Protein AF-A0A974UEF6-F1 (afdb_monomer_lite)

Secondary structure (DSSP, 8-state):
-HHHHHHHHHHHHHHHHHHHHHHHHHHHHTTPPPSTT--HHHHHHHHHHHHHHHHHHHHHH-HHHHHHHHHHHHHHHHHHHHHT-TTTHHHHHHHHHHHHHHHHHHHHHHHHHHHHHTT-

Foldseek 3Di:
DVPVLVVVLVVLLVVLVVVLVVLVVVCVVVVQDDDPPGDPLSVVSVVLNVLSVVLSVCSNPQLQVSLVSLLVSLVVLVVCCVPPNVPSPVVSVVSVVSNVSSPVSNVSNVVVVVVVVVVD

Sequence (120 aa):
MKKSTKVFRTTLRVLSIVALVLYILFLFGERVPLGLKATFAETTVYLLFLVFVLGFIALWKYELIAGIILIVWYGIQWCLVLWVWVDGGMTVILGFPIAILGVIALIFGLRNRRSSISTE

Radius of gyration: 16.24 Å; chains: 1; bounding box: 38×24×52 Å

Structure (mmCIF, N/CA/C/O backbone):
data_AF-A0A974UEF6-F1
#
_entry.id   AF-A0A974UEF6-F1
#
loop_
_atom_site.group_PDB
_atom_site.id
_atom_site.type_symbol
_atom_site.label_atom_id
_atom_site.label_alt_id
_atom_site.label_comp_id
_atom_site.label_asym_id
_atom_site.label_entity_id
_atom_site.label_seq_id
_atom_site.pdbx_PDB_ins_code
_atom_site.Cartn_x
_atom_site.Cartn_y
_atom_site.Cartn_z
_atom_site.occupancy
_atom_site.B_iso_or_equiv
_atom_site.auth_seq_id
_atom_site.auth_comp_id
_atom_site.auth_asym_id
_atom_site.auth_atom_id
_atom_site.pdbx_PDB_model_num
ATOM 1 N N . MET A 1 1 ? -20.482 1.790 23.105 1.00 53.47 1 MET A N 1
ATOM 2 C CA . MET A 1 1 ? -19.778 2.056 21.820 1.00 53.47 1 MET A CA 1
ATOM 3 C C . MET A 1 1 ? -18.867 0.925 21.283 1.00 53.47 1 MET A C 1
ATOM 5 O O . MET A 1 1 ? -18.412 1.054 20.155 1.00 53.47 1 MET A O 1
ATOM 9 N N . LYS A 1 2 ? -18.631 -0.209 21.978 1.00 57.31 2 LYS A N 1
ATOM 10 C CA . LYS A 1 2 ? -17.668 -1.266 21.552 1.00 57.31 2 LYS A CA 1
ATOM 11 C C . LYS A 1 2 ? -18.030 -2.082 20.287 1.00 57.31 2 LYS A C 1
ATOM 13 O O . LYS A 1 2 ? -17.146 -2.664 19.666 1.00 57.31 2 LYS A O 1
ATOM 18 N N . LYS A 1 3 ? -19.309 -2.157 19.895 1.00 61.16 3 LYS A N 1
ATOM 19 C CA . LYS A 1 3 ? -19.758 -2.992 18.757 1.00 61.16 3 LYS A CA 1
ATOM 20 C C . LYS A 1 3 ? -19.337 -2.409 17.397 1.00 61.16 3 LYS A C 1
ATOM 22 O O . LYS A 1 3 ? -18.907 -3.152 16.522 1.00 61.16 3 LYS A O 1
ATOM 27 N N . SER A 1 4 ? -19.385 -1.081 17.255 1.00 69.62 4 SER A N 1
ATOM 28 C CA . SER A 1 4 ? -19.050 -0.367 16.011 1.00 69.62 4 SER A CA 1
ATOM 29 C C . SER A 1 4 ? -17.562 -0.485 15.642 1.00 69.62 4 SER A C 1
ATOM 31 O O . SER A 1 4 ? -17.229 -0.763 14.494 1.00 69.62 4 SER A O 1
ATOM 33 N N . THR A 1 5 ? -16.664 -0.398 16.627 1.00 79.31 5 THR A N 1
ATOM 34 C CA . THR A 1 5 ? -15.208 -0.540 16.442 1.00 79.31 5 THR A CA 1
ATOM 35 C C . THR A 1 5 ? -14.804 -1.931 15.951 1.00 79.31 5 THR A C 1
ATOM 37 O O . THR A 1 5 ? -13.877 -2.054 15.151 1.00 79.31 5 THR A O 1
ATOM 40 N N . LYS A 1 6 ? -15.506 -2.987 16.389 1.00 83.19 6 LYS A N 1
ATOM 41 C CA . LYS A 1 6 ? -15.244 -4.365 15.940 1.00 83.19 6 LYS A CA 1
ATOM 42 C C . LYS A 1 6 ? -15.677 -4.584 14.490 1.00 83.19 6 LYS A C 1
ATOM 44 O O . LYS A 1 6 ? -14.922 -5.177 13.721 1.00 83.19 6 LYS A O 1
ATOM 49 N N . VAL A 1 7 ? -16.860 -4.087 14.117 1.00 87.38 7 VAL A N 1
ATOM 50 C CA . VAL A 1 7 ? -17.362 -4.162 12.735 1.00 87.38 7 VAL A CA 1
ATOM 51 C C . VAL A 1 7 ? -16.411 -3.425 11.800 1.00 87.38 7 VAL A C 1
ATOM 53 O O . VAL A 1 7 ? -15.919 -4.023 10.855 1.00 87.38 7 VAL A O 1
ATOM 56 N N . PHE A 1 8 ? -16.043 -2.189 12.135 1.00 87.50 8 PHE A N 1
ATOM 57 C CA . PHE A 1 8 ? -15.139 -1.380 11.320 1.00 87.50 8 PHE A CA 1
ATOM 58 C C . PHE A 1 8 ? -13.765 -2.033 11.103 1.00 87.50 8 PHE A C 1
ATOM 60 O O . PHE A 1 8 ? -13.284 -2.121 9.975 1.00 87.50 8 PHE A O 1
ATOM 67 N N . ARG A 1 9 ? -13.149 -2.564 12.169 1.00 88.44 9 ARG A N 1
ATOM 68 C CA . ARG A 1 9 ? -11.881 -3.305 12.066 1.00 88.44 9 ARG A CA 1
ATOM 69 C C . ARG A 1 9 ? -12.017 -4.535 11.163 1.00 88.44 9 ARG A C 1
ATOM 71 O O . ARG A 1 9 ? -11.095 -4.860 10.422 1.00 88.44 9 ARG A O 1
ATOM 78 N N . THR A 1 10 ? -13.158 -5.217 11.228 1.00 91.69 10 THR A N 1
ATOM 79 C CA . THR A 1 10 ? -13.446 -6.369 10.364 1.00 91.69 10 THR A CA 1
ATOM 80 C C . THR A 1 10 ? -13.575 -5.929 8.909 1.00 91.69 10 THR A C 1
ATOM 82 O O . THR A 1 10 ? -12.942 -6.529 8.050 1.00 91.69 10 THR A O 1
ATOM 85 N N . THR A 1 11 ? -14.299 -4.840 8.637 1.00 92.88 11 THR A N 1
ATOM 86 C CA . THR A 1 11 ? -14.424 -4.258 7.295 1.00 92.88 11 THR A CA 1
ATOM 87 C C . THR A 1 11 ? -13.059 -3.911 6.701 1.00 92.88 11 THR A C 1
ATOM 89 O O . THR A 1 11 ? -12.771 -4.332 5.587 1.00 92.88 11 THR A O 1
ATOM 92 N N . LEU A 1 12 ? -12.187 -3.224 7.450 1.00 93.19 12 LEU A N 1
ATOM 93 C CA . LEU A 1 12 ? -10.835 -2.890 6.981 1.00 93.19 12 LEU A CA 1
ATOM 94 C C . LEU A 1 12 ? -10.013 -4.129 6.615 1.00 93.19 12 LEU A C 1
ATOM 96 O O . LEU A 1 12 ? -9.348 -4.134 5.585 1.00 93.19 12 LEU A O 1
ATOM 100 N N . ARG A 1 13 ? -10.087 -5.187 7.429 1.00 94.00 13 ARG A N 1
ATOM 101 C CA . ARG A 1 13 ? -9.377 -6.448 7.166 1.00 94.00 13 ARG A CA 1
ATOM 102 C C . ARG A 1 13 ? -9.923 -7.179 5.944 1.00 94.00 13 ARG A C 1
ATOM 104 O O . ARG A 1 13 ? -9.150 -7.707 5.158 1.00 94.00 13 ARG A O 1
ATOM 111 N N . VAL A 1 14 ? -11.243 -7.211 5.765 1.00 95.75 14 VAL A N 1
ATOM 112 C CA . VAL A 1 14 ? -11.855 -7.823 4.575 1.00 95.75 14 VAL A CA 1
ATOM 113 C C . VAL A 1 14 ? -11.425 -7.066 3.320 1.00 95.75 14 VAL A C 1
ATOM 115 O O . VAL A 1 14 ? -10.954 -7.685 2.371 1.00 95.75 14 VAL A O 1
ATOM 118 N N . LEU A 1 15 ? -11.503 -5.732 3.336 1.00 95.25 15 LEU A N 1
ATOM 119 C CA . LEU A 1 15 ? -11.057 -4.905 2.215 1.00 95.25 15 LEU A CA 1
ATOM 120 C C . LEU A 1 15 ? -9.562 -5.086 1.923 1.00 95.25 15 LEU A C 1
ATOM 122 O O . LEU A 1 15 ? -9.179 -5.168 0.760 1.00 95.25 15 LEU A O 1
ATOM 126 N N . SER A 1 16 ? -8.717 -5.206 2.951 1.00 94.75 16 SER A N 1
ATOM 127 C CA . SER A 1 16 ? -7.282 -5.419 2.754 1.00 94.75 16 SER A CA 1
ATOM 128 C C . SER A 1 16 ? -6.959 -6.810 2.201 1.00 94.75 16 SER A C 1
ATOM 130 O O . SER A 1 16 ? -6.008 -6.946 1.440 1.00 94.75 16 SER A O 1
ATOM 132 N N . ILE A 1 17 ? -7.742 -7.839 2.548 1.00 97.25 17 ILE A N 1
ATOM 133 C CA . ILE A 1 17 ? -7.626 -9.176 1.945 1.00 97.25 17 ILE A CA 1
ATOM 134 C C . ILE A 1 17 ? -8.012 -9.118 0.467 1.00 97.25 17 ILE A C 1
ATOM 136 O O . ILE A 1 17 ? -7.274 -9.634 -0.368 1.00 97.25 17 ILE A O 1
ATOM 140 N N . VAL A 1 18 ? -9.125 -8.459 0.130 1.00 96.75 18 VAL A N 1
ATOM 141 C CA . VAL A 1 18 ? -9.532 -8.266 -1.271 1.00 96.75 18 VAL A CA 1
ATOM 142 C C . VAL A 1 18 ? -8.435 -7.533 -2.046 1.00 96.75 18 VAL A C 1
ATOM 144 O O . VAL A 1 18 ? -8.044 -7.990 -3.115 1.00 96.75 18 VAL A O 1
ATOM 147 N N . ALA A 1 19 ? -7.875 -6.459 -1.484 1.00 95.38 19 ALA A N 1
ATOM 148 C CA . ALA A 1 19 ? -6.765 -5.731 -2.094 1.00 95.38 19 ALA A CA 1
ATOM 149 C C . ALA A 1 19 ? -5.523 -6.615 -2.303 1.00 95.38 19 ALA A C 1
ATOM 151 O O . ALA A 1 19 ? -4.923 -6.569 -3.372 1.00 95.38 19 ALA A O 1
ATOM 152 N N . LEU A 1 20 ? -5.164 -7.455 -1.325 1.00 96.81 20 LEU A N 1
ATOM 153 C CA . LEU A 1 20 ? -4.047 -8.396 -1.449 1.00 96.81 20 LEU A CA 1
ATOM 154 C C . LEU A 1 20 ? -4.272 -9.395 -2.587 1.00 96.81 20 LEU A C 1
ATOM 156 O O . LEU A 1 20 ? -3.369 -9.609 -3.391 1.00 96.81 20 LEU A O 1
ATOM 160 N N . VAL A 1 21 ? -5.470 -9.977 -2.679 1.00 97.19 21 VAL A N 1
ATOM 161 C CA . VAL A 1 21 ? -5.816 -10.908 -3.761 1.00 97.19 21 VAL A CA 1
ATOM 162 C C . VAL A 1 21 ? -5.736 -10.211 -5.118 1.00 97.19 21 VAL A C 1
ATOM 164 O O . VAL A 1 21 ? -5.106 -10.740 -6.028 1.00 97.19 21 VAL A O 1
ATOM 167 N N . LEU A 1 22 ? -6.312 -9.013 -5.251 1.00 95.19 22 LEU A N 1
ATOM 168 C CA . LEU A 1 22 ? -6.264 -8.243 -6.498 1.00 95.19 22 LEU A CA 1
ATOM 169 C C . LEU A 1 22 ? -4.831 -7.875 -6.896 1.00 95.19 22 LEU A C 1
ATOM 171 O O . LEU A 1 22 ? -4.492 -7.972 -8.071 1.00 95.19 22 LEU A O 1
ATOM 175 N N . TYR A 1 23 ? -3.978 -7.512 -5.937 1.00 94.31 23 TYR A N 1
ATOM 176 C CA . TYR A 1 23 ? -2.571 -7.220 -6.211 1.00 94.31 23 TYR A CA 1
ATOM 177 C C . TYR A 1 23 ? -1.837 -8.484 -6.685 1.00 94.31 23 TYR A C 1
ATOM 179 O O . TYR A 1 23 ? -1.144 -8.462 -7.698 1.00 94.31 23 TYR A O 1
ATOM 187 N N . ILE A 1 24 ? -2.038 -9.626 -6.026 1.00 94.62 24 ILE A N 1
ATOM 188 C CA . ILE A 1 24 ? -1.447 -10.894 -6.476 1.00 94.62 24 ILE A CA 1
ATOM 189 C C . ILE A 1 24 ? -1.904 -11.229 -7.905 1.00 94.62 24 ILE A C 1
ATOM 191 O O . ILE A 1 24 ? -1.074 -11.563 -8.748 1.00 94.62 24 ILE A O 1
ATOM 195 N N . LEU A 1 25 ? -3.200 -11.091 -8.203 1.00 94.38 25 LEU A N 1
ATOM 196 C CA . LEU A 1 25 ? -3.732 -11.299 -9.553 1.00 94.38 25 LEU A CA 1
ATOM 197 C C . LEU A 1 25 ? -3.117 -10.332 -10.573 1.00 94.38 25 LEU A C 1
ATOM 199 O O . LEU A 1 25 ? -2.789 -10.760 -11.675 1.00 94.38 25 LEU A O 1
ATOM 203 N N . PHE A 1 26 ? -2.910 -9.068 -10.201 1.00 91.94 26 PHE A N 1
ATOM 204 C CA . PHE A 1 26 ? -2.215 -8.084 -11.030 1.00 91.94 26 PHE A CA 1
ATOM 205 C C . PHE A 1 26 ? -0.782 -8.530 -11.361 1.00 91.94 26 PHE A C 1
ATOM 207 O O . PHE A 1 26 ? -0.404 -8.523 -12.529 1.00 91.94 26 PHE A O 1
ATOM 214 N N . LEU A 1 27 ? -0.013 -9.018 -10.379 1.00 91.31 27 LEU A N 1
ATOM 21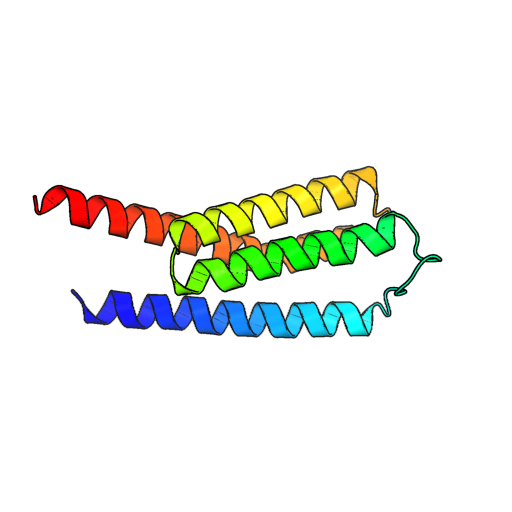5 C CA . LEU A 1 27 ? 1.349 -9.521 -10.618 1.00 91.31 27 LEU A CA 1
ATOM 216 C C . LEU A 1 27 ? 1.378 -10.704 -11.596 1.00 91.31 27 LEU A C 1
ATOM 218 O O . LEU A 1 27 ? 2.268 -10.785 -12.442 1.00 91.31 27 LEU A O 1
ATOM 222 N N . PHE A 1 28 ? 0.403 -11.613 -11.498 1.00 91.00 28 PHE A N 1
ATOM 223 C CA . PHE A 1 28 ? 0.272 -12.723 -12.443 1.00 91.00 28 PHE A CA 1
ATOM 224 C C . PHE A 1 28 ? -0.180 -12.263 -13.834 1.00 91.00 28 PHE A C 1
ATOM 226 O O . PHE A 1 28 ? 0.309 -12.791 -14.833 1.00 91.00 28 PHE A O 1
ATOM 233 N N . GLY A 1 29 ? -1.094 -11.293 -13.904 1.00 88.50 29 GLY A N 1
ATOM 234 C CA . GLY A 1 29 ? -1.610 -10.739 -15.156 1.00 88.50 29 GLY A CA 1
ATOM 235 C C . GLY A 1 29 ? -0.534 -10.031 -15.975 1.00 88.50 29 GLY A C 1
ATOM 236 O O . GLY A 1 29 ? -0.419 -10.281 -17.172 1.00 88.50 29 GLY A O 1
ATOM 237 N N . GLU A 1 30 ? 0.306 -9.237 -15.311 1.00 85.88 30 GLU A N 1
ATOM 238 C CA . GLU A 1 30 ? 1.426 -8.517 -15.932 1.00 85.88 30 GLU A CA 1
ATOM 239 C C . GLU A 1 30 ? 2.616 -9.424 -16.285 1.00 85.88 30 GLU A C 1
ATOM 241 O O . GLU A 1 30 ? 3.539 -8.997 -16.973 1.00 85.88 30 GLU A O 1
ATOM 246 N N . ARG A 1 31 ? 2.614 -10.691 -15.834 1.00 86.12 31 ARG A N 1
ATOM 247 C CA . ARG A 1 31 ? 3.691 -11.671 -16.081 1.00 86.12 31 ARG A CA 1
ATOM 248 C C . ARG A 1 31 ? 5.085 -11.110 -15.780 1.00 86.12 31 ARG A C 1
ATOM 250 O O . ARG A 1 31 ? 6.033 -11.362 -16.526 1.00 86.12 31 ARG A O 1
ATOM 257 N N . VAL A 1 32 ? 5.198 -10.352 -14.691 1.00 80.69 32 VAL A N 1
ATOM 258 C CA . VAL A 1 32 ? 6.449 -9.685 -14.321 1.00 80.69 32 VAL A CA 1
ATOM 259 C C . VAL A 1 32 ? 7.571 -10.740 -14.213 1.00 80.69 32 VAL A C 1
ATOM 261 O O . VAL A 1 32 ? 7.368 -11.773 -13.563 1.00 80.69 32 VAL A O 1
ATOM 264 N N . PRO A 1 33 ? 8.726 -10.556 -14.883 1.00 81.12 33 PRO A N 1
ATOM 265 C CA . PRO A 1 33 ? 9.815 -11.526 -14.853 1.00 81.12 33 PRO A CA 1
ATOM 266 C C . PRO A 1 33 ? 10.417 -11.667 -13.453 1.00 81.12 33 PRO A C 1
ATOM 268 O O . PRO A 1 33 ? 10.748 -10.680 -12.797 1.00 81.12 33 PRO A O 1
ATOM 271 N N . LEU A 1 34 ? 10.635 -12.910 -13.016 1.00 76.88 34 LEU A N 1
ATOM 272 C CA . LEU A 1 34 ? 11.361 -13.225 -11.784 1.00 76.88 34 LEU A CA 1
ATOM 273 C C . LEU A 1 34 ? 12.794 -13.668 -12.108 1.00 76.88 34 LEU A C 1
ATOM 275 O O . LEU A 1 34 ? 12.997 -14.623 -12.858 1.00 76.88 34 LEU A O 1
ATOM 279 N N . GLY A 1 35 ? 13.793 -13.020 -11.499 1.00 75.69 35 GLY A N 1
ATOM 280 C CA . GLY A 1 35 ? 15.185 -13.489 -11.483 1.00 75.69 35 GLY A CA 1
ATOM 281 C C . GLY A 1 35 ? 16.229 -12.445 -11.887 1.00 75.69 35 GLY A C 1
ATOM 282 O O . GLY A 1 35 ? 15.926 -11.279 -12.097 1.00 75.69 35 GLY A O 1
ATOM 283 N N . LEU A 1 36 ? 17.483 -12.888 -12.027 1.00 72.38 36 LEU A N 1
ATOM 284 C CA . LEU A 1 36 ? 18.660 -12.039 -12.301 1.00 72.38 36 LEU A CA 1
ATOM 285 C C . LEU A 1 36 ? 18.630 -11.303 -13.653 1.00 72.38 36 LEU A C 1
ATOM 287 O O . LEU A 1 36 ? 19.484 -10.460 -13.906 1.00 72.38 36 LEU A O 1
ATOM 291 N N . LYS A 1 37 ? 17.682 -11.643 -14.531 1.00 81.88 37 LYS A N 1
ATOM 292 C CA . LYS A 1 37 ? 17.477 -10.979 -15.825 1.00 81.88 37 LYS A CA 1
ATOM 293 C C . LYS A 1 37 ? 16.379 -9.913 -15.785 1.00 81.88 37 LYS A C 1
ATOM 295 O O . LYS A 1 37 ? 16.149 -9.281 -16.809 1.00 81.88 37 LYS A O 1
ATOM 300 N N . ALA A 1 38 ? 15.703 -9.746 -14.647 1.00 85.19 38 ALA A N 1
ATOM 301 C CA . ALA A 1 38 ? 14.666 -8.739 -14.498 1.00 85.19 38 ALA A CA 1
ATOM 302 C C . ALA A 1 38 ? 15.274 -7.336 -14.579 1.00 85.19 38 ALA A C 1
ATOM 304 O O . ALA A 1 38 ? 16.363 -7.073 -14.059 1.00 85.19 38 ALA A O 1
ATOM 305 N N . THR A 1 39 ? 14.562 -6.422 -15.226 1.00 89.50 39 THR A N 1
ATOM 306 C CA . THR A 1 39 ? 14.965 -5.019 -15.264 1.00 89.50 39 THR A CA 1
ATOM 307 C C . THR A 1 39 ? 14.803 -4.378 -13.883 1.00 89.50 39 THR A C 1
ATOM 309 O O . THR A 1 39 ? 14.111 -4.888 -12.992 1.00 89.50 39 THR A O 1
ATOM 312 N N . PHE A 1 40 ? 15.428 -3.214 -13.686 1.00 88.69 40 PHE A N 1
ATOM 313 C CA . PHE A 1 40 ? 15.230 -2.438 -12.461 1.00 88.69 40 PHE A CA 1
ATOM 314 C C . PHE A 1 40 ? 13.744 -2.106 -12.239 1.00 88.69 40 PHE A C 1
ATOM 316 O O . PHE A 1 40 ? 13.242 -2.258 -11.129 1.00 88.69 40 PHE A O 1
ATOM 323 N N . ALA A 1 41 ? 13.029 -1.735 -13.307 1.00 88.81 41 ALA A N 1
ATOM 324 C CA . ALA A 1 41 ? 11.602 -1.422 -13.271 1.00 88.81 41 ALA A CA 1
ATOM 325 C C . ALA A 1 41 ? 10.738 -2.611 -12.828 1.00 88.81 41 ALA A C 1
ATOM 327 O O . ALA A 1 41 ? 9.828 -2.439 -12.025 1.00 88.81 41 ALA A O 1
ATOM 328 N N . GLU A 1 42 ? 11.037 -3.818 -13.304 1.00 89.56 42 GLU A N 1
ATOM 329 C CA . GLU A 1 42 ? 10.325 -5.041 -12.908 1.00 89.56 42 GLU A CA 1
ATOM 330 C C . GLU A 1 42 ? 10.614 -5.404 -11.448 1.00 89.56 42 GLU A C 1
ATOM 332 O O . GLU A 1 42 ? 9.719 -5.773 -10.688 1.00 89.56 42 GLU A O 1
ATOM 337 N N . THR A 1 43 ? 11.863 -5.221 -11.015 1.00 90.44 43 THR A N 1
ATOM 338 C CA . THR A 1 43 ? 12.272 -5.483 -9.630 1.00 90.44 43 THR A CA 1
ATOM 339 C C . THR A 1 43 ? 11.562 -4.549 -8.644 1.00 90.44 43 THR A C 1
ATOM 341 O O . THR A 1 43 ? 11.142 -4.982 -7.566 1.00 90.44 43 THR A O 1
ATOM 344 N N . THR A 1 44 ? 11.371 -3.272 -9.000 1.00 92.88 44 THR A N 1
ATOM 345 C CA . THR A 1 44 ? 10.677 -2.311 -8.128 1.00 92.88 44 THR A CA 1
ATOM 346 C C . THR A 1 44 ? 9.194 -2.630 -7.945 1.00 92.88 44 THR A C 1
ATOM 348 O O . THR A 1 44 ? 8.650 -2.288 -6.895 1.00 92.88 44 THR A O 1
ATOM 351 N N . VAL A 1 45 ? 8.548 -3.354 -8.871 1.00 92.50 45 VAL A N 1
ATOM 352 C CA . VAL A 1 45 ? 7.160 -3.835 -8.700 1.00 92.50 45 VAL A CA 1
ATOM 353 C C . VAL A 1 45 ? 7.057 -4.777 -7.496 1.00 92.50 45 VAL A C 1
ATOM 355 O O . VAL A 1 45 ? 6.157 -4.626 -6.665 1.00 92.50 45 VAL A O 1
ATOM 358 N N . TYR A 1 46 ? 8.002 -5.710 -7.349 1.00 92.25 46 TYR A N 1
ATOM 359 C CA . TYR A 1 46 ? 8.035 -6.636 -6.212 1.00 92.25 46 TYR A CA 1
ATOM 360 C C . TYR A 1 46 ? 8.403 -5.948 -4.904 1.00 92.25 46 TYR A C 1
ATOM 362 O O . TYR A 1 46 ? 7.852 -6.282 -3.856 1.00 92.25 46 TYR A O 1
ATOM 370 N N . LEU A 1 47 ? 9.308 -4.970 -4.955 1.00 93.25 47 LEU A N 1
ATOM 371 C CA . LEU A 1 47 ? 9.662 -4.180 -3.780 1.00 93.25 47 LEU A CA 1
ATOM 372 C C . LEU A 1 47 ? 8.455 -3.370 -3.290 1.00 93.25 47 LEU A C 1
ATOM 374 O O . LEU A 1 47 ? 8.156 -3.364 -2.096 1.00 93.25 47 LEU A O 1
ATOM 378 N N . LEU A 1 48 ? 7.708 -2.760 -4.213 1.00 95.62 48 LEU A N 1
ATOM 379 C CA . LEU A 1 48 ? 6.469 -2.057 -3.906 1.00 95.62 48 LEU A CA 1
ATOM 380 C C . LEU A 1 48 ? 5.410 -3.017 -3.333 1.00 95.62 48 LEU A C 1
ATOM 382 O O . LEU A 1 48 ? 4.765 -2.696 -2.333 1.00 95.62 48 LEU A O 1
ATOM 386 N N . PHE A 1 49 ? 5.276 -4.223 -3.891 1.00 95.88 49 PHE A N 1
ATOM 387 C CA . PHE A 1 49 ? 4.395 -5.258 -3.343 1.00 95.88 49 PHE A CA 1
ATOM 388 C C . PHE A 1 49 ? 4.797 -5.672 -1.920 1.00 95.88 49 PHE A C 1
ATOM 390 O O . PHE A 1 49 ? 3.941 -5.823 -1.050 1.00 95.88 49 PHE A O 1
ATOM 397 N N . LEU A 1 50 ? 6.094 -5.790 -1.636 1.00 96.69 50 LEU A N 1
ATOM 398 C CA . LEU A 1 50 ? 6.590 -6.120 -0.301 1.00 96.69 50 LEU A CA 1
ATOM 399 C C . LEU A 1 50 ? 6.222 -5.036 0.722 1.00 96.69 50 LEU A C 1
ATOM 401 O O . LEU A 1 50 ? 5.760 -5.357 1.818 1.00 96.69 50 LEU A O 1
ATOM 405 N N . VAL A 1 51 ? 6.340 -3.756 0.356 1.00 97.75 51 VAL A N 1
ATOM 406 C CA . VAL A 1 51 ? 5.888 -2.639 1.205 1.00 97.75 51 VAL A CA 1
ATOM 407 C C . VAL A 1 51 ? 4.377 -2.721 1.464 1.00 97.75 51 VAL A C 1
ATOM 409 O O . VAL A 1 51 ? 3.941 -2.534 2.603 1.00 97.75 51 VAL A O 1
ATOM 412 N N . PHE A 1 52 ? 3.575 -3.072 0.453 1.00 97.88 52 PHE A N 1
ATOM 413 C CA . PHE A 1 52 ? 2.142 -3.318 0.641 1.00 97.88 52 PHE A CA 1
ATOM 414 C C . PHE A 1 52 ? 1.880 -4.461 1.630 1.00 97.88 52 PHE A C 1
ATOM 416 O O . PHE A 1 52 ? 1.064 -4.303 2.538 1.00 97.88 52 PHE A O 1
ATOM 423 N N . VAL A 1 53 ? 2.594 -5.585 1.512 1.00 97.81 53 VAL A N 1
ATOM 424 C CA . VAL A 1 53 ? 2.462 -6.728 2.431 1.00 97.81 53 VAL A CA 1
ATOM 425 C C . VAL A 1 53 ? 2.808 -6.328 3.868 1.00 97.81 53 VAL A C 1
ATOM 427 O O . VAL A 1 53 ? 2.102 -6.725 4.795 1.00 97.81 53 VAL A O 1
ATOM 430 N N . LEU A 1 54 ? 3.827 -5.489 4.078 1.00 97.88 54 LEU A N 1
ATOM 431 C CA . LEU A 1 54 ? 4.143 -4.951 5.406 1.00 97.88 54 LEU A CA 1
ATOM 432 C C . LEU A 1 54 ? 2.986 -4.113 5.966 1.00 97.88 54 LEU A C 1
ATOM 434 O O . LEU A 1 54 ? 2.614 -4.283 7.129 1.00 97.88 54 LEU A O 1
ATOM 438 N N . GLY A 1 55 ? 2.372 -3.261 5.140 1.00 97.00 55 GLY A N 1
ATOM 439 C CA . GLY A 1 55 ? 1.178 -2.496 5.512 1.00 97.00 55 GLY A CA 1
ATOM 440 C C . GLY A 1 55 ? -0.011 -3.399 5.842 1.00 97.00 55 GLY A C 1
ATOM 441 O O . GLY A 1 55 ? -0.672 -3.210 6.865 1.00 97.00 55 GLY A O 1
ATOM 442 N N . PHE A 1 56 ? -0.236 -4.432 5.029 1.00 97.00 56 PHE A N 1
ATOM 443 C CA . PHE A 1 56 ? -1.265 -5.445 5.248 1.00 97.00 56 PHE A CA 1
ATOM 444 C C . PHE A 1 56 ? -1.068 -6.174 6.581 1.00 97.00 56 PHE A C 1
ATOM 446 O O . PHE A 1 56 ? -2.006 -6.240 7.370 1.00 97.00 56 PHE A O 1
ATOM 453 N N . ILE A 1 57 ? 0.137 -6.678 6.874 1.00 96.88 57 ILE A N 1
ATOM 454 C CA . ILE A 1 57 ? 0.445 -7.376 8.134 1.00 96.88 57 ILE A CA 1
ATOM 455 C C . ILE A 1 57 ? 0.272 -6.423 9.322 1.00 96.88 57 ILE A C 1
ATOM 457 O O . ILE A 1 57 ? -0.366 -6.779 10.317 1.00 96.88 57 ILE A O 1
ATOM 461 N N . ALA A 1 58 ? 0.781 -5.192 9.208 1.00 96.00 58 ALA A N 1
ATOM 462 C CA . ALA A 1 58 ? 0.646 -4.181 10.249 1.00 96.00 58 ALA A CA 1
ATOM 463 C C . ALA A 1 58 ? -0.826 -3.885 10.571 1.00 96.00 58 ALA A C 1
ATOM 465 O O . ALA A 1 58 ? -1.156 -3.703 11.742 1.00 96.00 58 ALA A O 1
ATOM 466 N N . LEU A 1 59 ? -1.731 -3.919 9.584 1.00 95.19 59 LEU A N 1
ATOM 467 C CA . LEU A 1 59 ? -3.157 -3.610 9.763 1.00 95.19 59 LEU A CA 1
ATOM 468 C C . LEU A 1 59 ? -3.847 -4.521 10.788 1.00 95.19 59 LEU A C 1
ATOM 470 O O . LEU A 1 59 ? -4.826 -4.127 11.425 1.00 95.19 59 LEU A O 1
ATOM 474 N N . TRP A 1 60 ? -3.337 -5.735 10.997 1.00 91.94 60 TRP A N 1
ATOM 475 C CA . TRP A 1 60 ? -3.934 -6.682 11.935 1.00 91.94 60 TRP A CA 1
ATOM 476 C C . TRP A 1 60 ? -3.743 -6.280 13.395 1.00 91.94 60 TRP A C 1
ATOM 478 O O . TRP A 1 60 ? -4.641 -6.543 14.206 1.00 91.94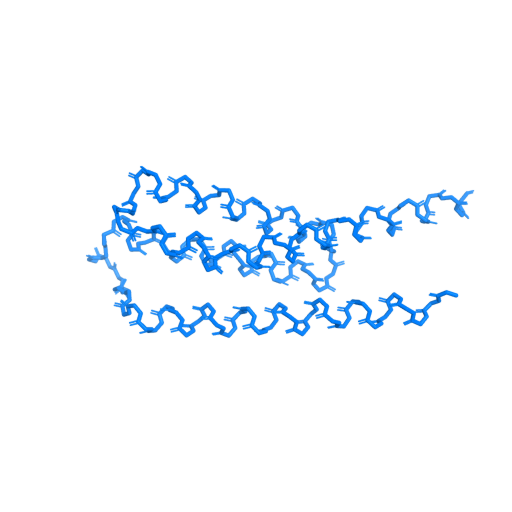 60 TRP A O 1
ATOM 488 N N . LYS A 1 61 ? -2.617 -5.633 13.718 1.00 89.88 61 LYS A N 1
ATOM 489 C CA . LYS A 1 61 ? -2.205 -5.325 15.096 1.00 89.88 61 LYS A CA 1
ATOM 490 C C . LYS A 1 61 ? -2.039 -3.826 15.373 1.00 89.88 61 LYS A C 1
ATOM 492 O O . LYS A 1 61 ? -2.288 -3.403 16.497 1.00 89.88 61 LYS A O 1
ATOM 497 N N . TYR A 1 62 ? -1.655 -3.041 14.370 1.00 93.44 62 TYR A N 1
ATOM 498 C CA . TYR A 1 62 ? -1.274 -1.635 14.485 1.00 93.44 62 TYR A CA 1
ATOM 499 C C . TYR A 1 62 ? -1.889 -0.802 13.347 1.00 93.44 62 TYR A C 1
ATOM 501 O O . TYR A 1 62 ? -1.214 -0.466 12.376 1.00 93.44 62 TYR A O 1
ATOM 509 N N . GLU A 1 63 ? -3.164 -0.419 13.466 1.00 93.00 63 GLU A N 1
ATOM 510 C CA . GLU A 1 63 ? -3.892 0.284 12.393 1.00 93.00 63 GLU A CA 1
ATOM 511 C C . GLU A 1 63 ? -3.254 1.620 12.011 1.00 93.00 63 GLU A C 1
ATOM 513 O O . GLU A 1 63 ? -3.209 1.970 10.836 1.00 93.00 63 GLU A O 1
ATOM 518 N N . LEU A 1 64 ? -2.718 2.344 12.999 1.00 94.31 64 LEU A N 1
ATOM 519 C CA . LEU A 1 64 ? -2.023 3.607 12.760 1.00 94.31 64 LEU A CA 1
ATOM 520 C C . LEU A 1 64 ? -0.793 3.402 11.866 1.00 94.31 64 LEU A C 1
ATOM 522 O O . LEU A 1 64 ? -0.625 4.104 10.876 1.00 94.31 64 LEU A O 1
ATOM 526 N N . ILE A 1 65 ? 0.048 2.425 12.216 1.00 96.25 65 ILE A N 1
ATOM 527 C CA . ILE A 1 65 ? 1.279 2.117 11.479 1.00 96.25 65 ILE A CA 1
ATOM 528 C C . ILE A 1 65 ? 0.925 1.614 10.079 1.00 96.25 65 ILE A C 1
ATOM 530 O O . ILE A 1 65 ? 1.522 2.051 9.103 1.00 96.25 65 ILE A O 1
ATOM 534 N N . ALA A 1 66 ? -0.090 0.758 9.970 1.00 96.88 66 ALA A N 1
ATOM 535 C CA . ALA A 1 66 ? -0.586 0.272 8.690 1.00 96.88 66 ALA A CA 1
ATOM 536 C C . ALA A 1 66 ? -1.053 1.409 7.778 1.00 96.88 66 ALA A C 1
ATOM 538 O O . ALA A 1 66 ? -0.686 1.442 6.608 1.00 96.88 66 ALA A O 1
ATOM 539 N N . GLY A 1 67 ? -1.812 2.365 8.324 1.00 96.75 67 GLY A N 1
ATOM 540 C CA . GLY A 1 67 ? -2.262 3.539 7.584 1.00 96.75 67 GLY A CA 1
ATOM 541 C C . GLY A 1 67 ? -1.100 4.359 7.030 1.00 96.75 67 GLY A C 1
ATOM 542 O O . GLY A 1 67 ? -1.101 4.696 5.850 1.00 96.75 67 GLY A O 1
ATOM 543 N N . ILE A 1 68 ? -0.069 4.601 7.850 1.00 97.94 68 ILE A N 1
ATOM 544 C CA . ILE A 1 68 ? 1.159 5.282 7.411 1.00 97.94 68 ILE A CA 1
ATOM 545 C C . ILE A 1 68 ? 1.834 4.496 6.285 1.00 97.94 68 ILE A C 1
ATOM 547 O O . ILE A 1 68 ? 2.122 5.073 5.241 1.00 97.94 68 ILE A O 1
ATOM 551 N N . ILE A 1 69 ? 2.052 3.189 6.464 1.00 98.25 69 ILE A N 1
ATOM 552 C CA . ILE A 1 69 ? 2.728 2.355 5.461 1.00 98.25 69 ILE A CA 1
ATOM 553 C C . ILE A 1 69 ? 1.970 2.370 4.132 1.00 98.25 69 ILE A C 1
ATOM 555 O O . ILE A 1 69 ? 2.601 2.519 3.095 1.00 98.25 69 ILE A O 1
ATOM 559 N N . LEU A 1 70 ? 0.640 2.258 4.137 1.00 97.81 70 LEU A N 1
ATOM 560 C CA . LEU A 1 70 ? -0.163 2.236 2.907 1.00 97.81 70 LEU A CA 1
ATOM 561 C C . LEU A 1 70 ? -0.208 3.595 2.188 1.00 97.81 70 LEU A C 1
ATOM 563 O O . LEU A 1 70 ? -0.245 3.639 0.960 1.00 97.81 70 LEU A O 1
ATOM 567 N N . ILE A 1 71 ? -0.165 4.708 2.926 1.00 98.00 71 ILE A N 1
ATOM 568 C CA . ILE A 1 71 ? -0.039 6.046 2.327 1.00 98.00 71 ILE A CA 1
ATOM 569 C C . ILE A 1 71 ? 1.356 6.226 1.724 1.00 98.00 71 ILE A C 1
ATOM 571 O O . ILE A 1 71 ? 1.484 6.682 0.590 1.00 98.00 71 ILE A O 1
ATOM 575 N N . VAL A 1 72 ? 2.401 5.836 2.461 1.00 98.00 72 VAL A N 1
ATOM 576 C CA . VAL A 1 72 ? 3.787 5.873 1.972 1.00 98.00 72 VAL A CA 1
ATOM 577 C C . VAL A 1 72 ? 3.943 4.977 0.749 1.00 98.00 72 VAL A C 1
ATOM 579 O O . VAL A 1 72 ? 4.556 5.393 -0.224 1.00 98.00 72 VAL A O 1
ATOM 582 N N . TRP A 1 73 ? 3.337 3.792 0.759 1.00 98.19 73 TRP A N 1
ATOM 583 C CA . TRP A 1 73 ? 3.287 2.874 -0.374 1.00 98.19 73 TRP A CA 1
ATOM 584 C C . TRP A 1 73 ? 2.735 3.559 -1.630 1.00 98.19 73 TRP A C 1
ATOM 586 O O . TRP A 1 73 ? 3.377 3.526 -2.677 1.00 98.19 73 TRP A O 1
ATOM 596 N N . TYR A 1 74 ? 1.607 4.263 -1.510 1.00 97.81 74 TYR A N 1
ATOM 597 C CA . TYR A 1 74 ? 1.035 5.018 -2.625 1.00 97.81 74 TYR A CA 1
ATOM 598 C C . TYR A 1 74 ? 1.942 6.174 -3.077 1.00 97.81 74 TYR A C 1
ATOM 600 O O . TYR A 1 74 ? 2.080 6.434 -4.269 1.00 97.81 74 TYR A O 1
ATOM 608 N N . GLY A 1 75 ? 2.622 6.840 -2.141 1.00 97.31 75 GLY A N 1
ATOM 609 C CA . GLY A 1 75 ? 3.632 7.854 -2.457 1.00 97.31 75 GLY A CA 1
ATOM 610 C C . GLY A 1 75 ? 4.831 7.287 -3.227 1.00 97.31 75 GLY A C 1
ATOM 611 O O . GLY A 1 75 ? 5.248 7.869 -4.225 1.00 97.31 75 GLY A O 1
ATOM 612 N N . ILE A 1 76 ? 5.350 6.122 -2.823 1.00 96.50 76 ILE A N 1
ATOM 613 C CA . ILE A 1 76 ? 6.424 5.418 -3.544 1.00 96.50 76 ILE A CA 1
ATOM 614 C C . ILE A 1 76 ? 5.958 5.074 -4.959 1.00 96.50 76 ILE A C 1
ATOM 616 O O . ILE A 1 76 ? 6.718 5.244 -5.909 1.00 96.50 76 ILE A O 1
ATOM 620 N N . GLN A 1 77 ? 4.708 4.638 -5.114 1.00 95.94 77 GLN A N 1
ATOM 621 C CA . GLN A 1 77 ? 4.140 4.331 -6.419 1.00 95.94 77 GLN A CA 1
ATOM 622 C C . GLN A 1 77 ? 4.149 5.543 -7.361 1.00 95.94 77 GLN A C 1
ATOM 624 O O . GLN A 1 77 ? 4.551 5.405 -8.514 1.00 95.94 77 GLN A O 1
ATOM 629 N N . TRP A 1 78 ? 3.790 6.735 -6.876 1.00 96.12 78 TRP A N 1
ATOM 630 C CA . TRP A 1 78 ? 3.923 7.973 -7.653 1.00 96.12 78 TRP A CA 1
ATOM 631 C C . TRP A 1 78 ? 5.365 8.227 -8.101 1.00 96.12 78 TRP A C 1
ATOM 633 O O . TRP A 1 78 ? 5.597 8.511 -9.275 1.00 96.12 78 TRP A O 1
ATOM 643 N N . CYS A 1 79 ? 6.338 8.081 -7.198 1.00 95.25 79 CYS A N 1
ATOM 644 C CA . CYS A 1 79 ? 7.752 8.249 -7.539 1.00 95.25 79 CYS A CA 1
ATOM 645 C C . CYS A 1 79 ? 8.207 7.248 -8.613 1.00 95.25 79 CYS A C 1
ATOM 647 O O . CYS A 1 79 ? 8.907 7.625 -9.550 1.00 95.25 79 CYS A O 1
ATOM 649 N N . LEU A 1 80 ? 7.789 5.983 -8.502 1.00 94.44 80 LEU A N 1
ATOM 650 C CA . LEU A 1 80 ? 8.125 4.945 -9.477 1.00 94.44 80 LEU A CA 1
ATOM 651 C C . LEU A 1 80 ? 7.504 5.225 -10.844 1.00 94.44 80 LEU A C 1
ATOM 653 O O . LEU A 1 80 ? 8.181 5.066 -11.853 1.00 94.44 80 LEU A O 1
ATOM 657 N N . VAL A 1 81 ? 6.258 5.689 -10.899 1.00 94.62 81 VAL A N 1
ATOM 658 C CA . VAL A 1 81 ? 5.593 6.002 -12.170 1.00 94.62 81 VAL A CA 1
ATOM 659 C C . VAL A 1 81 ? 6.212 7.209 -12.859 1.00 94.62 81 VAL A C 1
ATOM 661 O O . VAL A 1 81 ? 6.408 7.184 -14.067 1.00 94.62 81 VAL A O 1
ATOM 664 N N . LEU A 1 82 ? 6.595 8.240 -12.107 1.00 93.06 82 LEU A N 1
ATOM 665 C CA . LEU A 1 82 ? 7.211 9.425 -12.699 1.00 93.06 82 LEU A CA 1
ATOM 666 C C . LEU A 1 82 ? 8.634 9.172 -13.213 1.00 93.06 82 LEU A C 1
ATOM 668 O O . LEU A 1 82 ? 9.058 9.848 -14.147 1.00 93.06 82 LEU A O 1
ATOM 672 N N . TRP A 1 83 ? 9.395 8.266 -12.587 1.00 92.19 83 TRP A N 1
ATOM 673 C CA . TRP A 1 83 ? 10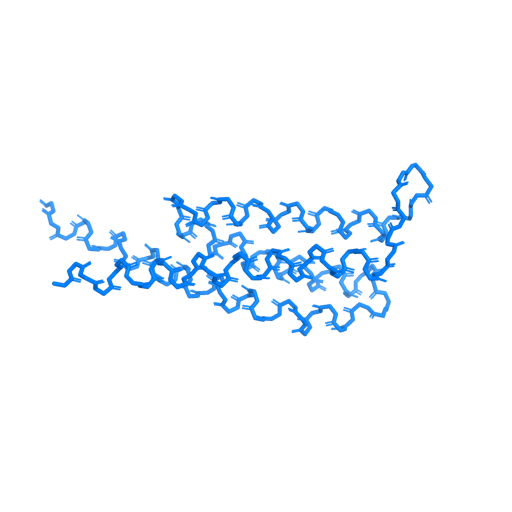.837 8.131 -12.853 1.00 92.19 83 TRP A CA 1
ATOM 674 C C . TRP A 1 83 ? 11.255 6.803 -13.485 1.00 92.19 83 TRP A C 1
ATOM 676 O O . TRP A 1 83 ? 12.335 6.729 -14.066 1.00 92.19 83 TRP A O 1
ATOM 686 N N . VAL A 1 84 ? 10.452 5.746 -13.345 1.00 9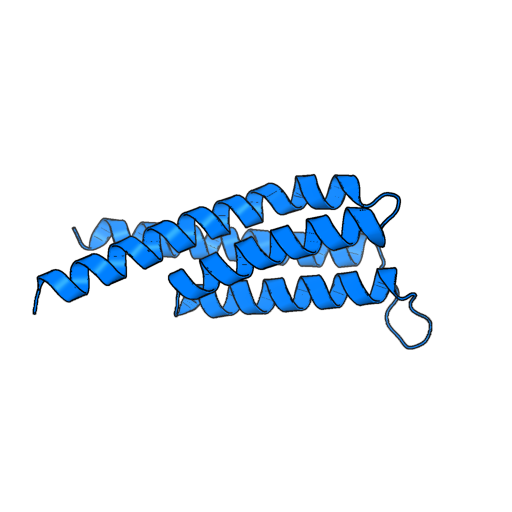1.81 84 VAL A N 1
ATOM 687 C CA . VAL A 1 84 ? 10.857 4.371 -13.685 1.00 91.81 84 VAL A CA 1
ATOM 688 C C . VAL A 1 84 ? 9.857 3.691 -14.621 1.00 91.81 84 VAL A C 1
ATOM 690 O O . VAL A 1 84 ? 10.274 2.998 -15.547 1.00 91.81 84 VAL A O 1
ATOM 693 N N . TRP A 1 85 ? 8.550 3.861 -14.409 1.00 90.69 85 TRP A N 1
ATOM 694 C CA . TRP A 1 85 ? 7.511 3.168 -15.178 1.00 90.69 85 TRP A CA 1
ATOM 695 C C . TRP A 1 85 ? 6.877 4.095 -16.217 1.00 90.69 85 TRP A C 1
ATOM 697 O O . TRP A 1 85 ? 5.884 4.760 -15.930 1.00 90.69 85 TRP A O 1
ATOM 707 N N . VAL A 1 86 ? 7.429 4.086 -17.435 1.00 81.00 86 VAL A N 1
ATOM 708 C CA . VAL A 1 86 ? 7.031 4.953 -18.566 1.00 81.00 86 VAL A CA 1
ATOM 709 C C . VAL A 1 86 ? 5.517 4.926 -18.842 1.00 81.00 86 VAL A C 1
ATOM 711 O O . VAL A 1 86 ? 4.932 5.978 -19.072 1.00 81.00 86 VAL A O 1
ATOM 714 N N . ASP A 1 87 ? 4.869 3.764 -18.699 1.00 84.00 87 ASP A N 1
ATOM 715 C CA . ASP A 1 87 ? 3.416 3.586 -18.884 1.00 84.00 87 ASP A CA 1
ATOM 716 C C . ASP A 1 87 ? 2.683 3.197 -17.584 1.00 84.00 87 ASP A C 1
ATOM 718 O O . ASP A 1 87 ? 1.580 2.648 -17.581 1.00 84.00 87 ASP A O 1
ATOM 722 N N . GLY A 1 88 ? 3.283 3.493 -16.428 1.00 86.25 88 GLY A N 1
ATOM 723 C CA . GLY A 1 88 ? 2.782 3.067 -15.122 1.00 86.25 88 GLY A CA 1
ATOM 724 C C . GLY A 1 88 ? 1.552 3.826 -14.608 1.00 86.25 88 GLY A C 1
ATOM 725 O O . GLY A 1 88 ? 1.086 3.538 -13.505 1.00 86.25 88 GLY A O 1
ATOM 726 N N . GLY A 1 89 ? 1.001 4.782 -15.364 1.00 90.75 89 GLY A N 1
ATOM 727 C CA . GLY A 1 89 ? -0.091 5.658 -14.917 1.00 90.75 89 GLY A CA 1
ATOM 728 C C . GLY A 1 89 ? -1.341 4.906 -14.446 1.00 90.75 89 GLY A C 1
ATOM 729 O O . GLY A 1 89 ? -1.928 5.258 -13.422 1.00 90.75 89 GLY A O 1
ATOM 730 N N . MET A 1 90 ? -1.698 3.810 -15.125 1.00 90.50 90 MET A N 1
ATOM 731 C CA . MET A 1 90 ? -2.827 2.965 -14.717 1.00 90.50 90 MET A CA 1
ATOM 732 C C . MET A 1 90 ? -2.618 2.370 -13.320 1.00 90.50 90 MET A C 1
ATOM 734 O O . MET A 1 90 ? -3.563 2.272 -12.537 1.00 90.50 90 MET A O 1
ATOM 738 N N . THR A 1 91 ? -1.377 2.030 -12.964 1.00 91.31 91 THR A N 1
ATOM 739 C CA . THR A 1 91 ? -1.081 1.464 -11.646 1.00 91.31 91 THR A CA 1
ATOM 740 C C . THR A 1 91 ? -1.439 2.456 -10.540 1.00 91.31 91 THR A C 1
ATOM 742 O O . THR A 1 91 ? -2.022 2.042 -9.539 1.00 91.31 91 THR A O 1
ATOM 745 N N . VAL A 1 92 ? -1.168 3.758 -10.717 1.00 93.94 92 VAL A N 1
ATOM 746 C CA . VAL A 1 92 ? -1.507 4.802 -9.731 1.00 93.94 92 VAL A CA 1
ATOM 747 C C . VAL A 1 92 ? -3.014 4.849 -9.504 1.00 93.94 92 VAL A C 1
ATOM 749 O O . VAL A 1 92 ? -3.478 4.857 -8.367 1.00 93.94 92 VAL A O 1
ATOM 752 N N . ILE A 1 93 ? -3.797 4.813 -10.582 1.00 94.19 93 ILE A N 1
ATOM 753 C CA . ILE A 1 93 ? -5.261 4.825 -10.501 1.00 94.19 93 ILE A CA 1
ATOM 754 C C . ILE A 1 93 ? -5.759 3.595 -9.728 1.00 94.19 93 ILE A C 1
ATOM 756 O O . ILE A 1 93 ? -6.596 3.719 -8.834 1.00 94.19 93 ILE A O 1
ATOM 760 N N . LEU A 1 94 ? -5.196 2.417 -10.011 1.00 91.69 94 LEU A N 1
ATOM 761 C CA . LEU A 1 94 ? -5.530 1.170 -9.315 1.00 91.69 94 LEU A CA 1
ATOM 762 C C . LEU A 1 94 ? -5.038 1.132 -7.858 1.00 91.69 94 LEU A C 1
ATOM 764 O O . LEU A 1 94 ? -5.636 0.450 -7.027 1.00 91.69 94 LEU A O 1
ATOM 768 N N . GLY A 1 95 ? -3.980 1.874 -7.527 1.00 94.06 95 GLY A N 1
ATOM 769 C CA . GLY A 1 95 ? -3.459 2.021 -6.167 1.00 94.06 95 GLY A CA 1
ATOM 770 C C . GLY A 1 95 ? -4.281 2.973 -5.295 1.00 94.06 95 GLY A C 1
ATOM 771 O O . GLY A 1 95 ? -4.238 2.884 -4.066 1.00 94.06 95 GLY A O 1
ATOM 772 N N . PHE A 1 96 ? -5.085 3.852 -5.896 1.00 95.69 96 PHE A N 1
ATOM 773 C CA . PHE A 1 96 ? -5.848 4.864 -5.166 1.00 95.69 96 PHE A CA 1
ATOM 774 C C . PHE A 1 96 ? -6.830 4.287 -4.122 1.00 95.69 96 PHE A C 1
ATOM 776 O O . PHE A 1 96 ? -6.825 4.768 -2.985 1.00 95.69 96 PHE A O 1
ATOM 783 N N . PRO A 1 97 ? -7.613 3.222 -4.397 1.00 95.50 97 PRO A N 1
ATOM 784 C CA . PRO A 1 97 ? -8.436 2.573 -3.372 1.00 95.50 97 PRO A CA 1
ATOM 785 C C . PRO A 1 97 ? -7.638 2.068 -2.158 1.00 95.50 97 PRO A C 1
ATOM 787 O O . PRO A 1 97 ? -8.122 2.140 -1.026 1.00 95.50 97 PRO A O 1
ATOM 790 N N . ILE A 1 98 ? -6.402 1.600 -2.364 1.00 95.44 98 ILE A N 1
ATOM 791 C CA . ILE A 1 98 ? -5.507 1.163 -1.281 1.00 95.44 98 ILE A CA 1
ATOM 792 C C . ILE A 1 98 ? -5.042 2.372 -0.459 1.00 95.44 98 ILE A C 1
ATOM 794 O O . ILE A 1 98 ? -5.010 2.305 0.771 1.00 95.44 98 ILE A O 1
ATOM 798 N N . ALA A 1 99 ? -4.757 3.501 -1.110 1.00 96.38 99 ALA A N 1
ATOM 799 C CA . ALA A 1 99 ? -4.425 4.749 -0.429 1.00 96.38 99 ALA A CA 1
ATOM 800 C C . ALA A 1 99 ? -5.585 5.249 0.448 1.00 96.38 99 ALA A C 1
ATOM 802 O O . ALA A 1 99 ? -5.367 5.616 1.605 1.00 96.38 99 ALA A O 1
ATOM 803 N N . ILE A 1 100 ? -6.827 5.189 -0.054 1.00 97.19 100 ILE A N 1
ATOM 804 C CA . ILE A 1 100 ? -8.032 5.502 0.733 1.00 97.19 100 ILE A CA 1
ATOM 805 C C . ILE A 1 100 ? -8.109 4.590 1.962 1.00 97.19 100 ILE A C 1
ATOM 807 O O . ILE A 1 100 ? -8.327 5.073 3.074 1.00 97.19 100 ILE A O 1
ATOM 811 N N . LEU A 1 101 ? -7.887 3.283 1.791 1.00 95.56 101 LEU A N 1
ATOM 812 C CA . LEU A 1 101 ? -7.851 2.335 2.906 1.00 95.56 101 LEU A CA 1
ATOM 813 C C . LEU A 1 101 ? -6.773 2.714 3.935 1.00 95.56 101 LEU A C 1
ATOM 815 O O . LEU A 1 101 ? -7.038 2.666 5.138 1.00 95.56 101 LEU A O 1
ATOM 819 N N . GLY A 1 102 ? -5.602 3.161 3.476 1.00 96.38 102 GLY A N 1
ATOM 820 C CA . GLY A 1 102 ? -4.532 3.696 4.317 1.00 96.38 102 GLY A CA 1
ATOM 821 C C . GLY A 1 102 ? -4.960 4.921 5.131 1.00 96.38 102 GLY A C 1
ATOM 822 O O . GLY A 1 102 ? -4.777 4.946 6.348 1.00 96.38 102 GLY A O 1
ATOM 823 N N . VAL A 1 103 ? -5.607 5.904 4.499 1.00 97.50 103 VAL A N 1
ATOM 824 C CA . VAL A 1 103 ? -6.135 7.104 5.176 1.00 97.50 103 VAL A CA 1
ATOM 825 C C . VAL A 1 103 ? -7.184 6.735 6.224 1.00 97.50 103 VAL A C 1
ATOM 827 O O . VAL A 1 103 ? 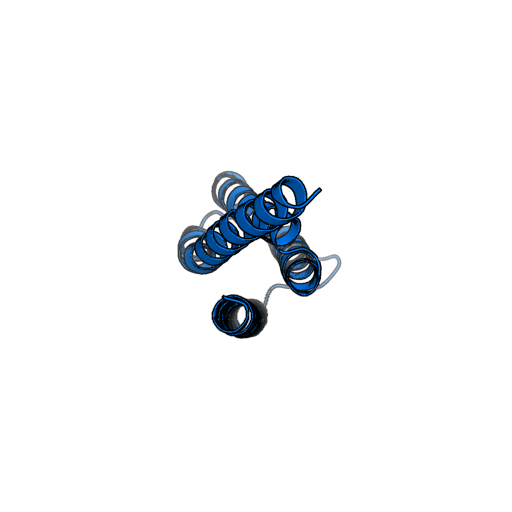-7.126 7.207 7.361 1.00 97.50 103 VAL A O 1
ATOM 830 N N . ILE A 1 104 ? -8.119 5.851 5.878 1.00 95.81 104 ILE A N 1
ATOM 831 C CA . ILE A 1 104 ? -9.160 5.386 6.800 1.00 95.81 104 ILE A CA 1
ATOM 832 C C . ILE A 1 104 ? -8.530 4.668 8.008 1.00 95.81 104 ILE A C 1
ATOM 834 O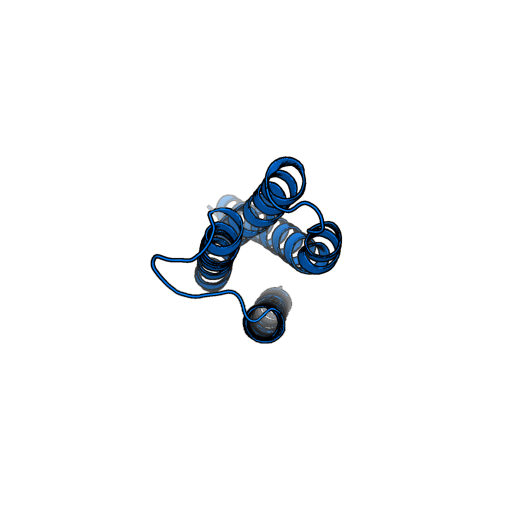 O . ILE A 1 104 ? -8.907 4.939 9.153 1.00 95.81 104 ILE A O 1
ATOM 838 N N . ALA A 1 105 ? -7.550 3.788 7.775 1.00 95.06 105 ALA A N 1
ATOM 839 C CA . ALA A 1 105 ? -6.822 3.090 8.834 1.00 95.06 105 ALA A CA 1
ATOM 840 C C . ALA A 1 105 ? -6.043 4.061 9.740 1.00 95.06 105 ALA A C 1
ATOM 842 O O . ALA A 1 105 ? -6.085 3.923 10.966 1.00 95.06 105 ALA A O 1
ATOM 843 N N . LEU A 1 106 ? -5.409 5.085 9.158 1.00 96.19 106 LEU A N 1
ATOM 844 C CA . LEU A 1 106 ? -4.688 6.130 9.884 1.00 96.19 106 LEU A CA 1
ATOM 845 C C . LEU A 1 106 ? -5.620 6.909 10.821 1.00 96.19 106 LEU A C 1
ATOM 847 O O . LEU A 1 106 ? -5.353 7.002 12.021 1.00 96.19 106 LEU A O 1
ATOM 851 N N . ILE A 1 107 ? -6.732 7.436 10.296 1.00 94.50 107 ILE A N 1
ATOM 852 C CA . ILE A 1 107 ? -7.709 8.219 11.071 1.00 94.50 107 ILE A CA 1
ATOM 853 C C . ILE A 1 107 ? -8.258 7.383 12.231 1.00 94.50 107 ILE A C 1
ATOM 855 O O . ILE A 1 107 ? -8.352 7.855 13.368 1.00 94.50 107 ILE A O 1
ATOM 859 N N . PHE A 1 108 ? -8.585 6.118 11.968 1.00 91.69 108 PHE A N 1
ATOM 860 C CA . PHE A 1 108 ? -9.066 5.203 12.995 1.00 91.69 108 PHE A CA 1
ATOM 861 C C . PHE A 1 108 ? -8.009 4.908 14.065 1.00 91.69 108 PHE A C 1
ATOM 863 O O . PHE A 1 108 ? -8.315 4.931 15.260 1.00 91.69 108 PHE A O 1
ATOM 870 N N . GLY A 1 109 ? -6.759 4.685 13.656 1.00 90.31 109 GLY A N 1
ATOM 871 C CA . GLY A 1 109 ? -5.633 4.495 14.566 1.00 90.31 109 GLY A CA 1
ATOM 872 C C . GLY A 1 109 ? -5.404 5.705 15.478 1.00 90.31 109 GLY A C 1
ATOM 873 O O . GLY A 1 109 ? -5.227 5.541 16.687 1.00 90.31 109 GLY A O 1
ATOM 874 N N . LEU A 1 110 ? -5.479 6.922 14.926 1.00 92.19 110 LEU A N 1
ATOM 875 C CA . LEU A 1 110 ? -5.363 8.171 15.688 1.00 92.19 110 LEU A CA 1
ATOM 876 C C . LEU A 1 110 ? -6.501 8.329 16.699 1.00 92.19 110 LEU A C 1
ATOM 878 O O . LEU A 1 110 ? -6.262 8.675 17.858 1.00 92.19 110 LEU A O 1
ATOM 882 N N . ARG A 1 111 ? -7.738 8.038 16.284 1.00 88.19 111 ARG A N 1
ATOM 883 C CA . ARG A 1 111 ? -8.912 8.108 17.160 1.00 88.19 111 ARG A CA 1
ATOM 884 C C . ARG A 1 111 ? -8.798 7.142 18.341 1.00 88.19 111 ARG A C 1
ATOM 886 O O . ARG A 1 111 ? -9.062 7.549 19.470 1.00 88.19 111 ARG A O 1
ATOM 893 N N . ASN A 1 112 ? -8.375 5.899 18.101 1.00 84.06 112 ASN A N 1
ATOM 894 C CA . ASN A 1 112 ? -8.228 4.906 19.169 1.00 84.06 112 ASN A CA 1
ATOM 895 C C . ASN A 1 112 ? -7.128 5.285 20.173 1.00 84.06 112 ASN A C 1
ATOM 897 O O . ASN A 1 112 ? -7.331 5.107 21.373 1.00 84.06 112 ASN A O 1
ATOM 901 N N . ARG A 1 113 ? -6.000 5.855 19.717 1.00 83.38 113 ARG A N 1
ATOM 902 C CA . ARG A 1 113 ? -4.945 6.345 20.626 1.00 83.38 113 ARG A CA 1
ATOM 903 C C . ARG A 1 113 ? -5.403 7.510 21.501 1.00 83.38 113 ARG A C 1
ATOM 905 O O . ARG A 1 113 ? -5.031 7.571 22.664 1.00 83.38 113 ARG A O 1
ATOM 912 N N . ARG A 1 114 ? -6.210 8.434 20.972 1.00 80.50 114 ARG A N 1
ATOM 913 C CA . ARG A 1 114 ? -6.727 9.552 21.781 1.00 80.50 114 ARG A CA 1
ATOM 914 C C . ARG A 1 114 ? -7.671 9.073 22.882 1.00 80.50 114 ARG A C 1
ATOM 916 O O . ARG A 1 114 ? -7.584 9.568 23.996 1.00 80.50 114 ARG A O 1
ATOM 923 N N . SER A 1 115 ? -8.525 8.088 22.591 1.00 74.25 115 SER A N 1
ATOM 924 C CA . SER A 1 115 ? -9.467 7.565 23.588 1.00 74.25 115 SER A CA 1
ATOM 925 C C . SER A 1 115 ? -8.814 6.811 24.746 1.00 74.25 115 SER A C 1
ATOM 927 O O . SER A 1 115 ? -9.418 6.755 25.807 1.00 74.25 115 SER A O 1
ATOM 929 N N . SER A 1 116 ? -7.621 6.228 24.564 1.00 68.62 116 SER A N 1
ATOM 930 C CA . SER A 1 116 ? -6.915 5.552 25.662 1.00 68.62 116 SER A CA 1
ATOM 931 C C . SER A 1 116 ? -6.258 6.539 26.627 1.00 68.62 116 SER A C 1
ATOM 933 O O . SER A 1 116 ? -6.239 6.275 27.820 1.00 68.62 116 SER A O 1
ATOM 935 N N . ILE A 1 117 ? -5.779 7.682 26.121 1.00 72.69 117 ILE A N 1
ATOM 936 C CA . ILE A 1 117 ? -5.115 8.724 26.924 1.00 72.69 117 ILE A CA 1
ATOM 937 C C . ILE A 1 117 ? -6.116 9.471 27.821 1.00 72.69 117 ILE A C 1
ATOM 939 O O . ILE A 1 117 ? -5.769 9.881 28.913 1.00 72.69 117 ILE A O 1
ATOM 943 N N . SER A 1 118 ? -7.372 9.641 27.393 1.00 65.62 118 SER A N 1
ATOM 944 C CA . SER A 1 118 ? -8.404 10.353 28.172 1.00 65.62 118 SER A CA 1
ATOM 945 C C . SER A 1 118 ? -9.013 9.558 29.339 1.00 65.62 118 SER A C 1
ATOM 947 O O . SER A 1 118 ? -9.927 10.050 29.993 1.00 65.62 118 SER A O 1
ATOM 949 N N . THR A 1 119 ? -8.603 8.304 29.528 1.00 59.72 119 THR A N 1
ATOM 950 C CA . THR A 1 119 ? -9.117 7.396 30.574 1.00 59.72 119 THR A CA 1
ATOM 951 C C . THR A 1 119 ? -8.096 7.088 31.669 1.00 59.72 119 THR A C 1
ATOM 953 O O . THR A 1 119 ? -8.420 6.326 32.578 1.00 59.72 119 THR A O 1
ATOM 956 N N . GLU A 1 120 ? -6.896 7.658 31.567 1.00 49.81 120 GLU A N 1
ATOM 957 C CA . GLU A 1 120 ? -5.865 7.679 32.613 1.00 49.81 120 GLU A CA 1
ATOM 958 C C . GLU A 1 120 ? -5.917 9.018 33.357 1.00 49.81 120 GLU A C 1
ATOM 960 O O . GLU A 1 120 ? -5.707 8.998 34.589 1.00 49.81 120 GLU A O 1
#

pLDDT: mean 89.84, std 9.85, range [49.81, 98.25]